Protein AF-A0A1V3JSD6-F1 (afdb_monomer_lite)

Radius of gyration: 17.51 Å; chains: 1; bounding box: 38×30×51 Å

Structure (mmCIF, N/CA/C/O backbone):
data_AF-A0A1V3JSD6-F1
#
_entry.id   AF-A0A1V3JSD6-F1
#
loop_
_atom_site.group_PDB
_atom_site.id
_atom_site.type_symbol
_atom_site.label_atom_id
_atom_site.label_alt_id
_atom_site.label_comp_id
_atom_site.label_asym_id
_atom_site.label_entity_id
_atom_site.label_seq_id
_atom_site.pdbx_PDB_ins_code
_atom_site.Cartn_x
_atom_site.Cartn_y
_atom_site.Cartn_z
_atom_site.occupancy
_atom_site.B_iso_or_equiv
_atom_site.auth_seq_id
_atom_site.auth_comp_id
_atom_site.auth_asym_id
_atom_site.auth_atom_id
_atom_site.pdbx_PDB_model_num
ATOM 1 N N . MET A 1 1 ? -7.998 -14.833 4.243 1.00 47.78 1 MET A N 1
ATOM 2 C CA . MET A 1 1 ? -6.633 -15.011 3.696 1.00 47.78 1 MET A CA 1
ATOM 3 C C . MET A 1 1 ? -5.686 -14.118 4.488 1.00 47.78 1 MET A C 1
ATOM 5 O O . MET A 1 1 ? -6.012 -12.949 4.655 1.00 47.78 1 MET A O 1
ATOM 9 N N . ASN A 1 2 ? -4.589 -14.640 5.049 1.00 46.53 2 ASN A N 1
ATOM 10 C CA . ASN A 1 2 ? -3.623 -13.804 5.779 1.00 46.53 2 ASN A CA 1
ATOM 11 C C . ASN A 1 2 ? -2.696 -13.047 4.794 1.00 46.53 2 ASN A C 1
ATOM 13 O O . ASN A 1 2 ? -2.568 -13.440 3.634 1.00 46.53 2 ASN A O 1
ATOM 17 N N . LEU A 1 3 ? -2.042 -11.967 5.239 1.00 47.50 3 LEU A N 1
ATOM 18 C CA . LEU A 1 3 ? -1.140 -11.155 4.399 1.00 47.50 3 LEU A CA 1
ATOM 19 C C . LEU A 1 3 ? -0.036 -11.987 3.728 1.00 47.50 3 LEU A C 1
ATOM 21 O O . LEU A 1 3 ? 0.285 -11.768 2.565 1.00 47.50 3 LEU A O 1
ATOM 25 N N . HIS A 1 4 ? 0.504 -12.976 4.438 1.00 46.66 4 HIS A N 1
ATOM 26 C CA . HIS A 1 4 ? 1.540 -13.874 3.934 1.00 46.66 4 HIS A CA 1
ATOM 27 C C . HIS A 1 4 ? 1.037 -14.780 2.798 1.00 46.66 4 HIS A C 1
ATOM 29 O O . HIS A 1 4 ? 1.796 -15.097 1.888 1.00 46.66 4 HIS A O 1
ATOM 35 N N . GLN A 1 5 ? -0.240 -15.168 2.824 1.00 45.94 5 GLN A N 1
ATOM 36 C CA . GLN A 1 5 ? -0.900 -15.912 1.751 1.00 45.94 5 GLN A CA 1
ATOM 37 C C . GLN A 1 5 ? -1.190 -15.004 0.547 1.00 45.94 5 GLN A C 1
ATOM 39 O O . GLN A 1 5 ? -1.017 -15.441 -0.583 1.00 45.94 5 GLN A O 1
ATOM 44 N N . TYR A 1 6 ? -1.543 -13.728 0.766 1.00 52.06 6 TYR A N 1
ATOM 45 C CA . TYR A 1 6 ? -1.737 -12.746 -0.313 1.00 52.06 6 TYR A CA 1
ATOM 46 C C . TYR A 1 6 ? -0.439 -12.442 -1.075 1.00 52.06 6 TYR A C 1
ATOM 48 O O . TYR A 1 6 ? -0.440 -12.411 -2.304 1.00 52.06 6 TYR A O 1
ATOM 56 N N . PHE A 1 7 ? 0.685 -12.291 -0.363 1.00 50.34 7 PHE A N 1
ATOM 57 C CA . PHE A 1 7 ? 2.015 -12.115 -0.964 1.00 50.34 7 PHE A CA 1
ATOM 58 C C . PHE A 1 7 ? 2.550 -13.349 -1.694 1.00 50.34 7 PHE A C 1
ATOM 60 O O . PHE A 1 7 ? 3.664 -13.278 -2.189 1.00 50.34 7 PHE A O 1
ATOM 67 N N . ASN A 1 8 ? 1.8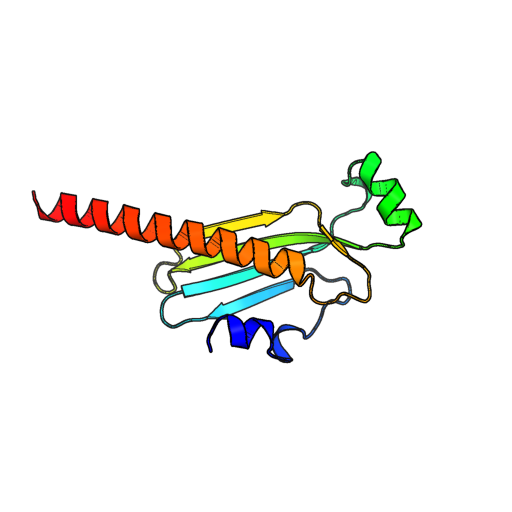05 -14.454 -1.736 1.00 47.75 8 ASN A N 1
ATOM 68 C CA . ASN A 1 8 ? 2.197 -15.688 -2.411 1.00 47.75 8 ASN A CA 1
ATOM 69 C C . ASN A 1 8 ? 1.090 -16.214 -3.351 1.00 47.75 8 ASN A C 1
ATOM 71 O O . ASN A 1 8 ? 1.243 -17.287 -3.931 1.00 47.75 8 ASN A O 1
ATOM 75 N N . HIS A 1 9 ? -0.040 -15.505 -3.499 1.00 43.69 9 HIS A N 1
ATOM 76 C CA . HIS A 1 9 ? -1.197 -16.008 -4.243 1.00 43.69 9 HIS A CA 1
ATOM 77 C C . HIS A 1 9 ? -1.115 -15.657 -5.743 1.00 43.69 9 HIS A C 1
ATOM 79 O O . HIS A 1 9 ? -1.067 -14.471 -6.065 1.00 43.69 9 HIS A O 1
ATOM 85 N N . PRO A 1 10 ? -1.197 -16.619 -6.687 1.00 40.97 10 PRO A N 1
ATOM 86 C CA . PRO A 1 10 ? -1.012 -16.388 -8.131 1.00 40.97 10 PRO A CA 1
ATOM 87 C C . PRO A 1 10 ? -1.934 -15.325 -8.753 1.00 40.97 10 PRO A C 1
ATOM 89 O O . PRO A 1 10 ? -1.552 -14.641 -9.700 1.00 40.97 10 PRO A O 1
ATOM 92 N N . SER A 1 11 ? -3.146 -15.144 -8.215 1.00 43.28 11 SER A N 1
ATOM 93 C CA . SER A 1 11 ? -4.079 -14.103 -8.679 1.00 43.28 11 SER A CA 1
ATOM 94 C C . SER A 1 11 ? -3.759 -12.692 -8.167 1.00 43.28 11 SER A C 1
ATOM 96 O O . SER A 1 11 ? -4.288 -11.735 -8.722 1.00 43.28 11 SER A O 1
ATOM 98 N N . ALA A 1 12 ? -2.863 -12.535 -7.182 1.00 47.72 12 ALA A N 1
ATOM 99 C CA . ALA A 1 12 ? -2.347 -11.228 -6.759 1.00 47.72 12 ALA A CA 1
ATOM 100 C C . ALA A 1 12 ? -1.357 -10.617 -7.776 1.00 47.72 12 ALA A C 1
ATOM 102 O O . ALA A 1 12 ? -0.887 -9.498 -7.571 1.00 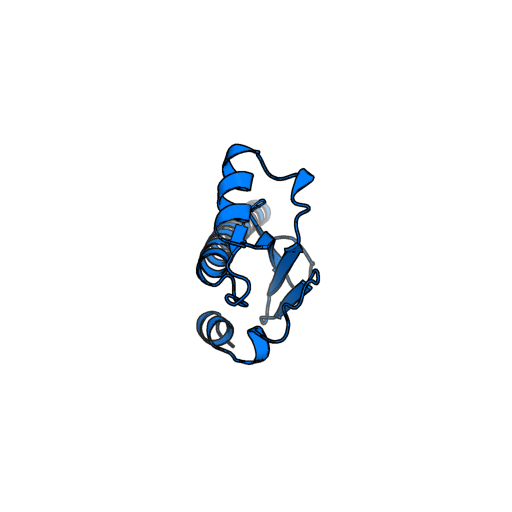47.72 12 ALA A O 1
ATOM 103 N N . TYR A 1 13 ? -1.035 -11.358 -8.845 1.00 47.19 13 TYR A N 1
ATOM 104 C CA . TYR A 1 13 ? -0.025 -11.018 -9.855 1.00 47.19 13 TYR A CA 1
ATOM 105 C C . TYR A 1 13 ? -0.579 -10.929 -11.274 1.00 47.19 13 TYR A C 1
ATOM 107 O O . TYR A 1 13 ? 0.187 -10.808 -12.234 1.00 47.19 13 TYR A O 1
ATOM 115 N N . LYS A 1 14 ? -1.901 -11.023 -11.455 1.00 37.28 14 LYS A N 1
ATOM 116 C CA . LYS A 1 14 ? -2.463 -10.904 -12.796 1.00 37.28 14 LYS A CA 1
ATOM 117 C C . LYS A 1 14 ? -2.503 -9.426 -13.187 1.00 37.28 14 LYS A C 1
ATOM 119 O O . LYS A 1 14 ? -3.372 -8.692 -12.734 1.00 37.28 14 LYS A O 1
ATOM 124 N N . VAL A 1 15 ? -1.596 -9.095 -14.113 1.00 38.38 15 VAL A N 1
ATOM 125 C CA . VAL A 1 15 ? -1.583 -7.942 -15.032 1.00 38.38 15 VAL A CA 1
ATOM 126 C C . VAL A 1 15 ? -0.763 -6.735 -14.540 1.00 38.38 15 VAL A C 1
ATOM 128 O O . VAL A 1 15 ? -1.242 -5.910 -13.777 1.00 38.38 15 VAL A O 1
ATOM 131 N N . MET A 1 16 ? 0.461 -6.601 -15.069 1.00 44.53 16 MET A N 1
ATOM 132 C CA . MET A 1 16 ? 1.143 -5.308 -15.263 1.00 44.53 16 MET A CA 1
ATOM 133 C C . MET A 1 16 ? 1.767 -5.245 -16.678 1.00 44.53 16 MET A C 1
ATOM 135 O O . MET A 1 16 ? 2.970 -5.448 -16.830 1.00 44.53 16 MET A O 1
ATOM 139 N N . PRO A 1 17 ? 0.971 -5.038 -17.743 1.00 42.09 17 PRO A N 1
ATOM 140 C CA . PRO A 1 17 ? 1.417 -4.474 -19.003 1.00 42.09 17 PRO A CA 1
ATOM 141 C C . PRO A 1 17 ? 1.035 -2.990 -18.988 1.00 42.09 17 PRO A C 1
ATOM 143 O O . PRO A 1 17 ? -0.144 -2.660 -19.036 1.00 42.09 17 PRO A O 1
ATOM 146 N N . ASP A 1 18 ? 2.018 -2.108 -18.841 1.00 46.59 18 ASP A N 1
ATOM 147 C CA . ASP A 1 18 ? 1.948 -0.678 -19.205 1.00 46.59 18 ASP A CA 1
ATOM 148 C C . ASP A 1 18 ? 0.850 0.202 -18.554 1.00 46.59 18 ASP A C 1
ATOM 150 O O . ASP A 1 18 ? 0.805 1.404 -18.799 1.00 46.59 18 ASP A O 1
ATOM 154 N N . ASN A 1 19 ? 0.004 -0.339 -17.673 1.00 51.91 19 ASN A N 1
ATOM 155 C CA . ASN A 1 19 ? -1.213 0.315 -17.203 1.00 51.91 19 ASN A CA 1
ATOM 156 C C . ASN A 1 19 ? -1.202 0.569 -15.695 1.00 51.91 19 ASN A C 1
ATOM 158 O O . ASN A 1 19 ? -0.870 -0.298 -14.886 1.00 51.91 19 ASN A O 1
ATOM 162 N N . CYS A 1 20 ? -1.645 1.775 -15.336 1.00 60.12 20 CYS A N 1
ATOM 163 C CA . CYS A 1 20 ? -2.102 2.123 -13.996 1.00 60.12 20 CYS A CA 1
ATOM 164 C C . CYS A 1 20 ? -3.027 1.021 -13.451 1.00 60.12 20 CYS A C 1
ATOM 166 O O . CYS A 1 20 ? -3.950 0.589 -14.142 1.00 60.12 20 CYS A O 1
ATOM 168 N N . GLY A 1 21 ? -2.790 0.568 -12.222 1.00 74.75 21 GLY A N 1
ATOM 169 C CA . GLY A 1 21 ? -3.575 -0.499 -11.612 1.00 74.75 21 GLY A CA 1
ATOM 170 C C . GLY A 1 21 ? -3.767 -0.276 -10.123 1.00 74.75 21 GLY A C 1
ATOM 171 O O . GLY A 1 21 ? -2.797 -0.067 -9.394 1.00 74.75 21 GLY A O 1
ATOM 172 N N . THR A 1 22 ? -5.017 -0.354 -9.671 1.00 82.25 22 THR A N 1
ATOM 173 C CA . THR A 1 22 ? -5.359 -0.398 -8.247 1.00 82.25 22 THR A CA 1
ATOM 174 C C . THR A 1 22 ? -5.814 -1.805 -7.897 1.00 82.25 22 THR A C 1
ATOM 176 O O . THR A 1 22 ? -6.817 -2.295 -8.409 1.00 82.25 22 THR A O 1
ATOM 179 N N . PHE A 1 23 ? -5.086 -2.447 -6.995 1.00 85.19 23 PHE A N 1
ATOM 180 C CA . PHE A 1 23 ? -5.410 -3.752 -6.446 1.00 85.19 23 PHE A CA 1
ATOM 181 C C . PHE A 1 23 ? -6.070 -3.574 -5.090 1.00 85.19 23 PHE A C 1
ATOM 183 O O . PHE A 1 23 ? -5.539 -2.895 -4.209 1.00 85.19 23 PHE A O 1
ATOM 190 N N . MET A 1 24 ? -7.218 -4.215 -4.920 1.00 89.06 24 MET A N 1
ATOM 191 C CA . MET A 1 24 ? -7.999 -4.144 -3.695 1.00 89.06 24 MET A CA 1
ATOM 192 C C . MET A 1 24 ? -7.944 -5.485 -2.977 1.00 89.06 24 MET A C 1
ATOM 194 O O . MET A 1 24 ? -8.140 -6.539 -3.584 1.00 89.06 24 MET A O 1
ATOM 198 N N . PHE A 1 25 ? -7.688 -5.445 -1.677 1.00 85.00 25 PHE A N 1
ATOM 199 C CA . PHE A 1 25 ? -7.715 -6.619 -0.821 1.00 85.00 25 PHE A CA 1
ATOM 200 C C . PHE A 1 25 ? -8.546 -6.335 0.426 1.00 85.00 25 PHE A C 1
ATOM 202 O O . PHE A 1 25 ? -8.357 -5.321 1.093 1.00 85.00 25 PHE A O 1
ATOM 209 N N . TYR A 1 26 ? -9.446 -7.255 0.756 1.00 87.88 26 TYR A N 1
ATOM 210 C CA . TYR A 1 26 ? -10.349 -7.114 1.890 1.00 87.88 26 TYR A CA 1
ATOM 211 C C . TYR A 1 26 ? -9.977 -8.080 3.008 1.00 87.88 26 TYR A C 1
ATOM 213 O O . TYR A 1 26 ? -9.658 -9.250 2.790 1.00 87.88 26 TYR A O 1
ATOM 221 N N . THR A 1 27 ? -10.097 -7.578 4.226 1.00 87.88 27 THR A N 1
ATOM 222 C CA . THR A 1 27 ? -10.210 -8.375 5.446 1.00 87.88 27 THR A CA 1
ATOM 223 C C . THR A 1 27 ? -11.614 -8.190 6.016 1.00 87.88 27 THR A C 1
ATOM 225 O O . THR A 1 27 ? -12.457 -7.528 5.411 1.00 87.88 27 THR A O 1
ATOM 228 N N . GLU A 1 28 ? -11.871 -8.759 7.189 1.00 89.25 28 GLU A N 1
ATOM 229 C CA . GLU A 1 28 ? -13.140 -8.566 7.888 1.00 89.25 28 GLU A CA 1
ATOM 230 C C . GLU A 1 28 ? -13.430 -7.080 8.157 1.00 89.25 28 GLU A C 1
ATOM 232 O O . GLU A 1 28 ? -14.514 -6.606 7.822 1.00 89.25 28 GLU A O 1
ATOM 237 N N . ASN A 1 29 ? -12.422 -6.340 8.637 1.00 91.38 29 ASN A N 1
ATOM 238 C CA . ASN A 1 29 ? -12.574 -4.964 9.125 1.00 91.38 29 ASN A CA 1
ATOM 239 C C . ASN A 1 29 ? -11.869 -3.904 8.274 1.00 91.38 29 ASN A C 1
ATOM 241 O O . ASN A 1 29 ? -12.137 -2.719 8.433 1.00 91.38 29 ASN A O 1
ATOM 245 N N . TYR A 1 30 ? -10.972 -4.303 7.374 1.00 93.25 30 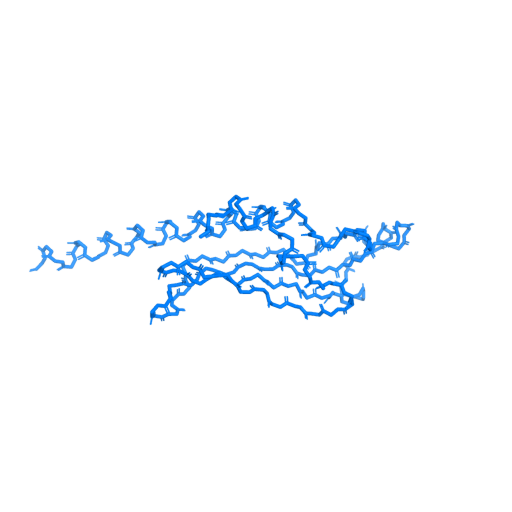TYR A N 1
ATOM 246 C CA . TYR A 1 30 ? -10.125 -3.365 6.637 1.00 93.25 30 TYR A CA 1
ATOM 247 C C . TYR A 1 30 ? -10.128 -3.626 5.137 1.00 93.25 30 TYR A C 1
ATOM 249 O O . TYR A 1 30 ? -10.109 -4.782 4.698 1.00 93.25 30 TYR A O 1
ATOM 257 N N . LEU A 1 31 ? -10.056 -2.540 4.374 1.00 93.19 31 LEU A N 1
ATOM 258 C CA . LEU A 1 31 ? -9.803 -2.516 2.940 1.00 93.19 31 LEU A CA 1
ATOM 259 C C . LEU A 1 31 ? -8.381 -2.007 2.686 1.00 93.19 31 LEU A C 1
ATOM 261 O O . LEU A 1 31 ? -8.009 -0.914 3.099 1.00 93.19 31 LEU A O 1
ATOM 265 N N . PHE A 1 32 ? -7.592 -2.799 1.975 1.00 93.50 32 PHE A N 1
ATOM 266 C CA . PHE A 1 32 ? -6.264 -2.444 1.505 1.00 93.50 32 PHE A CA 1
ATOM 267 C C . PHE A 1 32 ? -6.338 -2.067 0.028 1.00 93.50 32 PHE A C 1
ATOM 269 O O . PHE A 1 32 ? -6.804 -2.857 -0.794 1.00 93.50 32 PHE A O 1
ATOM 276 N N . LEU A 1 33 ? -5.834 -0.888 -0.311 1.00 92.25 33 LEU A N 1
ATOM 277 C CA . LEU A 1 33 ? -5.703 -0.399 -1.677 1.00 92.25 33 LEU A CA 1
ATOM 278 C C . LEU A 1 33 ? -4.220 -0.313 -2.006 1.00 92.25 33 LEU A C 1
ATOM 280 O O . LEU A 1 33 ? -3.500 0.434 -1.352 1.00 92.25 33 LEU A O 1
ATOM 284 N N . PHE A 1 34 ? -3.760 -1.052 -3.006 1.00 90.81 34 PHE A N 1
ATOM 285 C CA . PHE A 1 34 ? -2.407 -0.929 -3.536 1.00 90.81 34 PHE A CA 1
ATOM 286 C C . PHE A 1 34 ? -2.468 -0.381 -4.952 1.00 90.81 34 PHE A C 1
ATOM 288 O O . PHE A 1 34 ? -3.046 -1.014 -5.828 1.00 90.81 34 PHE A O 1
ATOM 295 N N . THR A 1 35 ? -1.877 0.783 -5.179 1.00 89.19 35 THR A N 1
ATOM 296 C CA . THR A 1 35 ? -1.895 1.455 -6.476 1.00 89.19 35 THR A CA 1
ATOM 297 C C . THR A 1 35 ? -0.505 1.451 -7.083 1.00 89.19 35 THR A C 1
ATOM 299 O O . THR A 1 35 ? 0.472 1.766 -6.405 1.00 89.19 35 THR A O 1
ATOM 302 N N . ILE A 1 36 ? -0.435 1.142 -8.372 1.00 87.12 36 ILE A N 1
ATOM 303 C CA . ILE A 1 36 ? 0.744 1.307 -9.215 1.00 87.12 36 ILE A CA 1
ATOM 304 C C . ILE A 1 36 ? 0.369 2.302 -10.307 1.00 87.12 36 ILE A C 1
ATOM 306 O O . ILE A 1 36 ? -0.595 2.074 -11.038 1.00 87.12 36 ILE A O 1
ATOM 310 N N . LYS A 1 37 ? 1.110 3.402 -10.423 1.00 86.62 37 LYS A N 1
ATOM 311 C CA . LYS A 1 37 ? 0.939 4.375 -11.507 1.00 86.62 37 LYS A CA 1
ATOM 312 C C . LYS A 1 37 ? 2.255 4.523 -12.259 1.00 86.62 37 LYS A C 1
ATOM 314 O O . LYS A 1 37 ? 3.244 4.843 -11.605 1.00 86.62 37 LYS A O 1
ATOM 319 N N . PRO A 1 38 ? 2.300 4.317 -13.584 1.00 83.94 38 PRO A N 1
ATOM 320 C CA . PRO A 1 38 ? 3.501 4.620 -14.351 1.00 83.94 38 PRO A CA 1
ATOM 321 C C . PRO A 1 38 ? 3.868 6.101 -14.194 1.00 83.94 38 PRO A C 1
ATOM 323 O O . PRO A 1 38 ? 2.995 6.953 -13.997 1.00 83.94 38 PRO A O 1
ATOM 326 N N . VAL A 1 39 ? 5.165 6.385 -14.229 1.00 83.06 39 VAL A N 1
ATOM 327 C CA . VAL A 1 39 ? 5.712 7.740 -14.128 1.00 83.06 39 VAL A CA 1
ATOM 328 C C . VAL A 1 39 ? 6.259 8.144 -15.482 1.00 83.06 39 VAL A C 1
ATOM 330 O O . VAL A 1 39 ? 6.954 7.359 -16.122 1.00 83.06 39 VAL A O 1
ATOM 333 N N . ASP A 1 40 ? 5.949 9.371 -15.893 1.00 80.44 40 ASP A N 1
ATOM 334 C CA . ASP A 1 40 ? 6.573 9.976 -17.060 1.00 80.44 40 ASP A CA 1
ATOM 335 C C . ASP A 1 40 ? 8.061 10.217 -16.775 1.00 80.44 40 ASP A C 1
ATOM 337 O O . ASP A 1 40 ? 8.414 10.837 -15.766 1.00 80.44 40 ASP A O 1
ATOM 341 N N . LEU A 1 41 ? 8.929 9.714 -17.652 1.00 77.75 41 LEU A N 1
ATOM 342 C CA . LEU A 1 41 ? 10.379 9.830 -17.518 1.00 77.75 41 LEU A CA 1
ATOM 343 C C . LEU A 1 41 ? 10.842 11.292 -17.497 1.00 77.75 41 LEU A C 1
ATOM 345 O O . LEU A 1 41 ? 11.843 11.581 -16.847 1.00 77.75 41 LEU A O 1
ATOM 349 N N . GLU A 1 42 ? 10.090 12.214 -18.107 1.00 77.88 42 GLU A N 1
ATOM 350 C CA . GLU A 1 42 ? 10.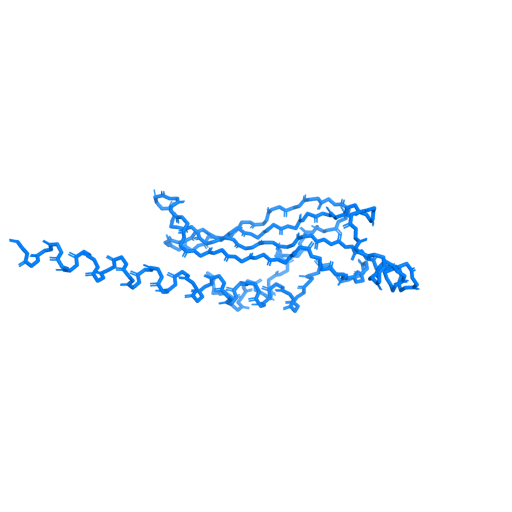372 13.657 -18.049 1.00 77.88 42 GLU A CA 1
ATOM 351 C C . GLU A 1 42 ? 10.270 14.228 -16.625 1.00 77.88 42 GLU A C 1
ATOM 353 O O . GLU A 1 42 ? 10.856 15.263 -16.313 1.00 77.88 42 GLU A O 1
ATOM 358 N N . THR A 1 43 ? 9.550 13.540 -15.734 1.00 78.44 43 THR A N 1
ATOM 359 C CA . THR A 1 43 ? 9.371 13.946 -14.331 1.00 78.44 43 THR A CA 1
ATOM 360 C C . THR A 1 43 ? 10.381 13.305 -13.380 1.00 78.44 43 THR A C 1
ATOM 362 O O . THR A 1 43 ? 10.360 13.580 -12.178 1.00 78.44 43 THR A O 1
ATOM 365 N N . VAL A 1 44 ? 11.259 12.438 -13.892 1.00 79.69 44 VAL A N 1
ATOM 366 C CA . VAL A 1 44 ? 12.273 11.739 -13.099 1.00 79.69 44 VAL A CA 1
ATOM 367 C C . VAL A 1 44 ? 13.525 12.614 -12.971 1.00 79.69 44 VAL A C 1
ATOM 369 O O . VAL A 1 44 ? 13.998 13.149 -13.973 1.00 79.69 44 VAL A O 1
ATOM 372 N N . PRO A 1 45 ? 14.127 12.741 -11.771 1.00 82.44 45 PRO A N 1
ATOM 373 C CA . PRO A 1 45 ? 15.377 13.478 -11.603 1.00 82.44 45 PRO A CA 1
ATOM 374 C C . PRO A 1 45 ? 16.490 12.964 -12.532 1.00 82.44 45 PRO A C 1
ATOM 376 O O . PRO A 1 45 ? 16.736 11.758 -12.602 1.00 82.44 45 PRO A O 1
ATOM 379 N N . ASN A 1 46 ? 17.212 13.881 -13.188 1.00 80.12 46 ASN A N 1
ATOM 380 C CA . ASN A 1 46 ? 18.253 13.562 -14.182 1.00 80.12 46 ASN A CA 1
ATOM 381 C C . ASN A 1 46 ? 19.303 12.549 -13.693 1.00 80.12 46 ASN A C 1
ATOM 383 O O . ASN A 1 46 ? 19.760 11.707 -14.465 1.00 80.12 46 ASN A O 1
ATOM 387 N N . GLU A 1 47 ? 19.664 12.599 -12.410 1.00 80.06 47 GLU A N 1
ATOM 388 C CA . GLU A 1 47 ? 20.624 11.675 -11.791 1.00 80.06 47 GLU A CA 1
ATOM 389 C C . GLU A 1 47 ? 20.146 10.213 -11.812 1.00 80.06 47 GLU A C 1
ATOM 391 O O . GLU A 1 47 ? 20.951 9.292 -11.929 1.00 80.06 47 GLU A O 1
ATOM 396 N N . GLN A 1 48 ? 18.832 9.984 -11.727 1.00 77.94 48 GLN A N 1
ATOM 397 C CA . GLN A 1 48 ? 18.232 8.648 -11.780 1.00 77.94 48 GLN A CA 1
ATOM 398 C C . GLN A 1 48 ? 17.914 8.227 -13.217 1.00 77.94 48 GLN A C 1
ATOM 400 O O . GLN A 1 48 ? 17.991 7.040 -13.541 1.00 77.94 48 GLN A O 1
ATOM 405 N N . LEU A 1 49 ? 17.602 9.196 -14.083 1.00 80.94 49 LEU A N 1
ATOM 406 C CA . LEU A 1 49 ? 17.195 8.970 -15.467 1.00 80.94 49 LEU A CA 1
ATOM 407 C C . LEU A 1 49 ? 18.260 8.217 -16.274 1.00 80.94 49 LEU A C 1
ATOM 409 O O . LEU A 1 49 ? 17.932 7.259 -16.965 1.00 80.94 49 LEU A O 1
ATOM 413 N N . GLN A 1 50 ? 19.538 8.582 -16.132 1.00 79.94 50 GLN A N 1
ATOM 414 C CA . GLN A 1 50 ? 20.636 7.899 -16.831 1.00 79.94 50 GLN A CA 1
ATOM 415 C C . GLN A 1 50 ? 20.695 6.406 -16.496 1.00 79.94 50 GLN A C 1
ATOM 417 O O . GLN A 1 50 ? 20.829 5.567 -17.382 1.00 79.94 50 GLN A O 1
ATOM 422 N N . LYS A 1 51 ? 20.529 6.054 -15.218 1.00 82.06 51 LYS A N 1
ATOM 423 C CA . LYS A 1 51 ? 20.505 4.654 -14.789 1.00 82.06 51 LYS A CA 1
ATOM 424 C C . LYS A 1 51 ? 19.280 3.919 -15.334 1.00 82.06 51 LYS A C 1
ATOM 426 O O . LYS A 1 51 ? 19.403 2.798 -15.806 1.00 82.06 51 LYS A O 1
ATOM 431 N N . ILE A 1 52 ? 18.114 4.563 -15.291 1.00 83.00 52 ILE A N 1
ATOM 432 C CA . ILE A 1 52 ? 16.863 3.999 -15.809 1.00 83.00 52 ILE A CA 1
ATOM 433 C C . ILE A 1 52 ? 16.973 3.686 -17.304 1.00 83.00 52 ILE A C 1
ATOM 435 O O . ILE A 1 52 ? 16.565 2.606 -17.718 1.00 83.00 52 ILE A O 1
ATOM 439 N N . LEU A 1 53 ? 17.556 4.595 -18.090 1.00 81.62 53 LEU A N 1
ATOM 440 C CA . LEU A 1 53 ? 17.749 4.406 -19.527 1.00 81.62 53 LEU A CA 1
ATOM 441 C C . LEU A 1 53 ? 18.797 3.328 -19.829 1.00 81.62 53 LEU A C 1
ATOM 443 O O . LEU A 1 53 ? 18.545 2.461 -20.661 1.00 81.62 53 LEU A O 1
ATOM 447 N N . ASN A 1 54 ? 19.937 3.341 -19.134 1.00 84.12 54 ASN A N 1
ATOM 448 C CA . ASN A 1 54 ? 21.012 2.367 -19.355 1.00 84.12 54 ASN A CA 1
ATOM 449 C C . ASN A 1 54 ? 20.579 0.930 -19.035 1.00 84.12 54 ASN A C 1
ATOM 451 O O . ASN A 1 54 ? 20.928 0.003 -19.763 1.00 84.12 54 ASN A O 1
ATOM 455 N N . ASP A 1 55 ? 19.797 0.758 -17.969 1.00 84.12 55 ASP A N 1
ATOM 456 C CA . ASP A 1 55 ? 19.338 -0.549 -17.494 1.00 84.12 55 ASP A CA 1
ATOM 457 C C . ASP A 1 55 ? 17.950 -0.935 -18.065 1.00 84.12 55 ASP A C 1
ATOM 459 O O . ASP A 1 55 ? 17.381 -1.949 -17.659 1.00 84.12 55 ASP A O 1
ATOM 463 N N . ASN A 1 56 ? 17.382 -0.140 -18.989 1.00 82.19 56 ASN A N 1
ATOM 464 C CA . ASN A 1 56 ? 16.035 -0.314 -19.563 1.00 82.19 56 ASN A CA 1
ATOM 465 C C . ASN A 1 56 ? 14.926 -0.521 -18.507 1.00 82.19 56 ASN A C 1
ATOM 467 O O . ASN A 1 56 ? 14.027 -1.356 -18.658 1.00 82.19 56 ASN A O 1
ATOM 471 N N . LEU A 1 57 ? 14.986 0.237 -17.411 1.00 83.19 57 LEU A N 1
ATOM 472 C CA . LEU A 1 57 ? 14.046 0.126 -16.299 1.00 83.19 57 LEU A CA 1
ATOM 473 C C . LEU A 1 57 ? 12.738 0.860 -16.592 1.00 83.19 57 LEU A C 1
ATOM 475 O O . LEU A 1 57 ? 12.688 1.877 -17.282 1.00 83.19 57 LEU A O 1
ATOM 479 N N . ARG A 1 58 ? 11.663 0.375 -15.977 1.00 81.38 58 ARG A N 1
ATOM 480 C CA . ARG A 1 58 ? 10.385 1.084 -15.885 1.00 81.38 58 ARG A CA 1
ATOM 481 C C . ARG A 1 58 ? 10.315 1.829 -14.566 1.00 81.38 58 ARG A C 1
ATOM 483 O O . ARG A 1 58 ? 10.908 1.391 -13.584 1.00 81.38 58 ARG A O 1
ATOM 490 N N . VAL A 1 59 ? 9.554 2.920 -14.529 1.00 85.44 59 VAL A N 1
ATOM 491 C CA . VAL A 1 59 ? 9.354 3.718 -13.314 1.00 85.44 59 VAL A CA 1
ATOM 492 C C . VAL A 1 59 ? 7.874 3.795 -12.976 1.00 85.44 59 VAL A C 1
ATOM 494 O O . VAL A 1 59 ? 7.033 4.035 -13.845 1.00 85.44 59 VAL A O 1
ATOM 497 N N . ALA A 1 60 ? 7.547 3.591 -11.704 1.00 87.00 60 ALA A N 1
ATOM 498 C CA . ALA A 1 60 ? 6.195 3.745 -11.196 1.00 87.00 60 ALA A CA 1
ATOM 499 C C . ALA A 1 60 ? 6.163 4.409 -9.815 1.00 87.00 60 ALA A C 1
ATOM 501 O O . ALA A 1 60 ? 7.070 4.256 -8.997 1.00 87.00 60 ALA A O 1
ATOM 502 N N . ARG A 1 61 ? 5.050 5.090 -9.547 1.00 88.75 61 ARG A N 1
ATOM 503 C CA . ARG A 1 61 ? 4.587 5.471 -8.217 1.00 88.75 61 ARG A CA 1
ATOM 504 C C . ARG A 1 61 ? 3.838 4.297 -7.625 1.00 88.75 61 ARG A C 1
ATOM 506 O O . ARG A 1 61 ? 2.899 3.787 -8.240 1.00 88.75 61 ARG A O 1
ATOM 513 N N . LEU A 1 62 ? 4.225 3.905 -6.423 1.00 90.62 62 LEU A N 1
ATOM 514 C CA . LEU A 1 62 ? 3.548 2.867 -5.661 1.00 90.62 62 LEU A CA 1
ATOM 515 C C . LEU A 1 62 ? 2.907 3.494 -4.429 1.00 90.62 62 LEU A C 1
ATOM 517 O O . LEU A 1 62 ? 3.568 4.250 -3.723 1.00 90.62 62 LEU A O 1
ATOM 521 N N . SER A 1 63 ? 1.659 3.156 -4.122 1.00 93.31 63 SER A N 1
ATOM 522 C CA . SER A 1 63 ? 1.028 3.577 -2.869 1.00 93.31 63 SER A CA 1
ATOM 523 C C . SER A 1 63 ? 0.175 2.482 -2.253 1.00 93.31 63 SER A C 1
ATOM 525 O O . SER A 1 63 ? -0.436 1.681 -2.958 1.00 93.31 63 SER A O 1
ATOM 527 N N . VAL A 1 64 ? 0.138 2.439 -0.925 1.00 94.50 64 VAL A N 1
ATOM 528 C CA . VAL A 1 64 ? -0.740 1.577 -0.134 1.00 94.50 64 VAL A CA 1
ATOM 529 C C . VAL A 1 64 ? -1.611 2.462 0.747 1.00 94.50 64 VAL A C 1
ATOM 531 O O . VAL A 1 64 ? -1.084 3.311 1.457 1.00 94.50 64 VAL A O 1
ATOM 534 N N . LYS A 1 65 ? -2.923 2.227 0.754 1.00 96.25 65 LYS A N 1
ATOM 535 C CA . LYS A 1 65 ? -3.863 2.772 1.742 1.00 96.25 65 LYS A CA 1
ATOM 536 C C . LYS A 1 65 ? -4.558 1.639 2.479 1.00 96.25 65 LYS A C 1
ATOM 538 O O . LYS A 1 65 ? -4.924 0.638 1.867 1.00 96.25 65 LYS A O 1
ATOM 543 N N . ILE A 1 66 ? -4.756 1.811 3.777 1.00 96.19 66 ILE A N 1
ATOM 544 C CA . ILE A 1 66 ? -5.529 0.912 4.632 1.00 96.19 66 ILE A CA 1
ATOM 545 C C . ILE A 1 66 ? -6.691 1.714 5.182 1.00 96.19 66 ILE A C 1
ATOM 547 O O . ILE A 1 66 ? -6.491 2.669 5.932 1.00 96.19 66 ILE A O 1
ATOM 551 N N . LEU A 1 67 ? -7.893 1.317 4.799 1.00 96.19 67 LEU A N 1
ATOM 552 C CA . LEU A 1 67 ? -9.134 1.951 5.201 1.00 96.19 67 LEU A CA 1
ATOM 553 C C . LEU A 1 67 ? -9.879 1.042 6.175 1.00 96.19 67 LEU A C 1
ATOM 555 O O . LEU A 1 67 ? -9.857 -0.184 6.027 1.00 96.19 67 LEU A O 1
ATOM 559 N N . ASP A 1 68 ? -10.566 1.638 7.141 1.00 94.12 68 ASP A N 1
ATOM 560 C CA . ASP A 1 68 ? -11.649 0.954 7.838 1.00 94.12 68 ASP A CA 1
ATOM 561 C C . ASP A 1 68 ? -12.760 0.623 6.832 1.00 94.12 68 ASP A C 1
ATOM 563 O O . ASP A 1 68 ? -13.163 1.465 6.030 1.00 94.12 68 ASP A O 1
ATOM 567 N N . ARG A 1 69 ? -13.234 -0.622 6.837 1.00 91.12 69 ARG A N 1
ATOM 568 C CA . ARG A 1 69 ? -14.155 -1.117 5.809 1.00 91.12 69 ARG A CA 1
ATOM 569 C C . ARG A 1 69 ? -15.537 -0.469 5.883 1.00 91.12 69 ARG A C 1
ATOM 571 O O . ARG A 1 69 ? -16.200 -0.378 4.856 1.00 91.12 69 ARG A O 1
ATOM 578 N N . TYR A 1 70 ? -15.986 -0.089 7.074 1.00 91.50 70 TYR A N 1
ATOM 579 C CA . TYR A 1 70 ? -17.356 0.372 7.296 1.00 91.50 70 TYR A CA 1
ATOM 580 C C . TYR A 1 70 ? -17.468 1.892 7.219 1.00 91.50 70 TYR A C 1
ATOM 582 O O . TYR A 1 70 ? -18.491 2.414 6.790 1.00 91.50 70 TYR A O 1
ATOM 590 N N . THR A 1 71 ? -16.418 2.592 7.640 1.00 91.75 71 THR A N 1
ATOM 591 C CA . THR A 1 71 ? -16.381 4.058 7.709 1.00 91.75 71 THR A CA 1
ATOM 592 C C . THR A 1 71 ? -15.562 4.695 6.592 1.00 91.75 71 THR A C 1
ATOM 594 O O . THR A 1 71 ? -15.561 5.916 6.473 1.00 91.75 71 THR A O 1
ATOM 597 N N . GLU A 1 72 ? -14.829 3.892 5.813 1.00 90.69 72 GLU A N 1
ATOM 598 C CA . GLU A 1 72 ? -13.859 4.332 4.797 1.00 90.69 72 GLU A CA 1
ATOM 599 C C . GLU A 1 72 ? -12.742 5.241 5.345 1.00 90.69 72 GLU A C 1
ATOM 601 O O . GLU A 1 72 ? -11.958 5.820 4.589 1.00 90.69 72 GLU A O 1
ATOM 606 N N . LEU A 1 73 ? -12.615 5.336 6.673 1.00 93.88 73 LEU A N 1
ATOM 607 C CA . LEU A 1 73 ? -11.599 6.143 7.330 1.00 93.88 73 LEU A CA 1
ATOM 608 C C . LEU A 1 73 ? -10.206 5.613 6.986 1.00 93.88 73 LEU A C 1
ATOM 610 O O . LEU A 1 73 ? -9.910 4.438 7.206 1.00 93.88 73 LEU A O 1
ATOM 614 N N . CYS A 1 74 ? -9.319 6.489 6.511 1.00 95.94 74 CYS A N 1
ATOM 615 C CA . CYS A 1 74 ? -7.923 6.129 6.292 1.00 95.94 74 CYS A CA 1
ATOM 616 C C . CYS A 1 74 ? -7.205 5.933 7.630 1.00 95.94 74 CYS A C 1
ATOM 618 O O . CYS A 1 74 ? -7.069 6.861 8.429 1.00 95.94 74 CYS A O 1
ATOM 620 N N . LEU A 1 75 ? -6.745 4.707 7.864 1.00 96.25 75 LEU A N 1
ATOM 621 C CA . LEU A 1 75 ? -6.026 4.322 9.071 1.00 96.25 75 LEU A CA 1
ATOM 622 C C . LEU A 1 75 ? -4.514 4.408 8.863 1.00 96.25 75 LEU A C 1
ATOM 624 O O . LEU A 1 75 ? -3.795 4.779 9.786 1.00 96.25 75 LEU A O 1
ATOM 628 N N . GLY A 1 76 ? -4.029 4.091 7.663 1.00 96.38 76 GLY A N 1
ATOM 629 C CA . GLY A 1 76 ? -2.612 4.184 7.328 1.00 96.38 76 GLY A CA 1
ATOM 630 C C . GLY A 1 76 ? -2.381 4.293 5.830 1.00 96.38 76 GLY A C 1
ATOM 631 O O . GLY A 1 76 ? -3.093 3.674 5.037 1.00 96.38 76 GLY A O 1
ATOM 632 N N . GLU A 1 77 ? -1.368 5.062 5.449 1.00 96.81 77 GLU A N 1
ATOM 633 C CA . GLU A 1 77 ? -0.999 5.295 4.058 1.00 96.81 77 GLU A CA 1
ATOM 634 C C . GLU A 1 77 ? 0.521 5.335 3.918 1.00 96.81 77 GLU A C 1
ATOM 636 O O . GLU A 1 77 ? 1.228 5.859 4.772 1.00 96.81 77 GLU A O 1
ATOM 641 N N . GLU A 1 78 ? 1.035 4.770 2.835 1.00 96.25 78 GLU A N 1
ATOM 642 C CA . GLU A 1 78 ? 2.440 4.910 2.480 1.00 96.25 78 GLU A CA 1
ATOM 643 C C . GLU A 1 78 ? 2.588 4.994 0.966 1.00 96.25 78 GLU A C 1
ATOM 645 O O . GLU A 1 78 ? 1.858 4.322 0.229 1.00 96.25 78 GLU A O 1
ATOM 650 N N . SER A 1 79 ? 3.555 5.775 0.491 1.00 93.56 79 SER A N 1
ATOM 651 C CA . SER A 1 79 ? 3.840 5.870 -0.937 1.00 93.56 79 SER A CA 1
ATOM 652 C C . SER A 1 79 ? 5.331 5.980 -1.237 1.00 93.56 79 SER A C 1
ATOM 654 O O . SER A 1 79 ? 6.118 6.452 -0.427 1.00 93.56 79 SER A O 1
ATOM 656 N N . ASN A 1 80 ? 5.716 5.519 -2.422 1.00 89.69 80 ASN A N 1
ATOM 657 C CA . ASN A 1 80 ? 7.018 5.777 -3.015 1.00 89.69 80 ASN A CA 1
ATOM 658 C C . ASN A 1 80 ? 6.800 6.397 -4.386 1.00 89.69 80 ASN A C 1
ATOM 660 O O . ASN A 1 80 ? 6.143 5.798 -5.241 1.00 89.69 80 ASN A O 1
ATOM 664 N N . GLU A 1 81 ? 7.377 7.577 -4.593 1.00 82.25 81 GLU A N 1
ATOM 665 C CA . GLU A 1 81 ? 7.135 8.340 -5.813 1.00 82.25 81 GLU A CA 1
ATOM 666 C C . GLU A 1 81 ? 7.912 7.823 -7.025 1.00 82.25 81 GLU A C 1
ATOM 668 O O . GLU A 1 81 ? 7.439 7.924 -8.154 1.00 82.25 81 GLU A O 1
ATOM 673 N N . PHE A 1 82 ? 9.084 7.234 -6.790 1.00 83.69 82 PHE A N 1
ATOM 674 C CA . PHE A 1 82 ? 9.971 6.755 -7.841 1.00 83.69 82 PHE A CA 1
ATOM 675 C C . PHE A 1 82 ? 10.466 5.357 -7.488 1.00 83.69 82 PHE A C 1
ATOM 677 O O . PHE A 1 82 ? 11.412 5.178 -6.720 1.00 83.69 82 PHE A O 1
ATOM 684 N N . VAL A 1 83 ? 9.791 4.349 -8.030 1.00 85.88 83 VAL A N 1
ATOM 685 C CA . VAL A 1 83 ? 10.236 2.958 -7.973 1.00 85.88 83 VAL A CA 1
ATOM 686 C C . VAL A 1 83 ? 10.642 2.540 -9.368 1.00 85.88 83 VAL A C 1
ATOM 688 O O . VAL A 1 83 ? 9.793 2.459 -10.255 1.00 85.88 83 VAL A O 1
ATOM 691 N N . SER A 1 84 ? 11.933 2.275 -9.554 1.00 85.00 84 SER A N 1
ATOM 692 C CA . SER A 1 84 ? 12.434 1.648 -10.767 1.00 85.00 84 SER A CA 1
ATOM 693 C C . SER A 1 84 ? 12.401 0.127 -10.635 1.00 85.00 84 SER A C 1
ATOM 695 O O . SER A 1 84 ? 12.723 -0.432 -9.584 1.00 85.00 84 SER A O 1
ATOM 697 N N . TYR A 1 85 ? 11.967 -0.549 -11.691 1.00 80.81 85 TYR A N 1
ATOM 698 C CA . TYR A 1 85 ? 11.865 -2.003 -11.740 1.00 80.81 85 TYR A CA 1
ATOM 699 C C . TYR A 1 85 ? 12.152 -2.505 -13.153 1.00 80.81 85 TYR A C 1
ATOM 701 O O . TYR A 1 85 ? 11.940 -1.799 -14.142 1.00 80.81 85 TYR A O 1
ATOM 709 N N . LEU A 1 86 ? 12.657 -3.731 -13.241 1.00 80.44 86 LEU A N 1
ATOM 710 C CA . LEU A 1 86 ? 12.850 -4.400 -14.520 1.00 80.44 86 LEU A CA 1
ATOM 711 C C . LEU A 1 86 ? 11.485 -4.718 -15.149 1.00 80.44 86 LEU A C 1
ATOM 713 O O . LEU A 1 86 ? 10.573 -5.104 -14.414 1.00 80.44 86 LEU A O 1
ATOM 717 N N . PRO A 1 87 ? 11.322 -4.632 -16.480 1.00 76.88 87 PRO A N 1
ATOM 718 C CA . PRO A 1 87 ? 10.079 -5.013 -17.154 1.00 76.88 87 PRO A CA 1
ATOM 719 C C . PRO A 1 87 ? 9.585 -6.426 -16.803 1.00 76.88 87 PRO A C 1
ATOM 721 O O . PRO A 1 87 ? 8.377 -6.679 -16.819 1.00 76.88 87 PRO A O 1
ATOM 724 N N . GLU A 1 88 ? 10.495 -7.345 -16.461 1.00 77.69 88 GLU A N 1
ATOM 725 C CA . GLU A 1 88 ? 10.144 -8.708 -16.057 1.00 77.69 88 GLU A CA 1
ATOM 726 C C . GLU A 1 88 ? 9.678 -8.812 -14.591 1.00 77.69 88 GLU A C 1
ATOM 728 O O . GLU A 1 88 ? 8.955 -9.757 -14.252 1.00 77.69 88 GLU A O 1
ATOM 733 N N . ASP A 1 89 ? 10.022 -7.850 -13.720 1.00 74.50 89 ASP A N 1
ATOM 734 C CA . ASP A 1 89 ? 9.538 -7.800 -12.332 1.00 74.50 89 ASP A CA 1
ATOM 735 C C . ASP A 1 89 ? 8.124 -7.217 -12.269 1.00 74.50 89 ASP A C 1
ATOM 737 O O . ASP A 1 89 ? 7.879 -6.051 -11.959 1.00 74.50 89 ASP A O 1
ATOM 741 N N . LYS A 1 90 ? 7.155 -8.098 -12.498 1.00 65.19 90 LYS A N 1
ATOM 742 C CA . LYS A 1 90 ? 5.723 -7.780 -12.439 1.00 65.19 90 LYS A CA 1
ATOM 743 C C . LYS A 1 90 ? 5.207 -7.513 -11.022 1.00 65.19 90 LYS A C 1
ATOM 745 O O . LYS A 1 90 ? 4.030 -7.199 -10.855 1.00 65.19 90 LYS A O 1
ATOM 750 N N . SER A 1 91 ? 6.030 -7.722 -9.992 1.00 63.94 91 SER A N 1
ATOM 751 C CA . SER A 1 91 ? 5.575 -7.794 -8.601 1.00 63.94 91 SER A CA 1
ATOM 752 C C . SER A 1 91 ? 5.970 -6.590 -7.755 1.00 63.94 91 SER A C 1
ATOM 754 O O . SER A 1 91 ? 5.310 -6.334 -6.740 1.00 63.94 91 SER A O 1
ATOM 756 N N . CYS A 1 92 ? 7.048 -5.887 -8.132 1.00 71.81 92 CYS A N 1
ATOM 757 C CA . CYS A 1 92 ? 7.682 -4.857 -7.305 1.00 71.81 92 CYS A CA 1
ATOM 758 C C . CYS A 1 92 ? 7.864 -5.339 -5.848 1.00 71.81 92 CYS A C 1
ATOM 760 O O . CYS A 1 92 ? 7.634 -4.588 -4.892 1.00 71.81 92 CYS A O 1
ATOM 762 N N . GLY A 1 93 ? 8.187 -6.627 -5.660 1.00 68.50 93 GLY A N 1
ATOM 763 C CA . GLY A 1 93 ? 7.921 -7.357 -4.414 1.00 68.50 93 GLY A CA 1
ATOM 764 C C . GLY A 1 93 ? 8.597 -6.759 -3.177 1.00 68.50 93 GLY A C 1
ATOM 765 O O . GLY A 1 93 ? 7.973 -6.652 -2.115 1.00 68.50 93 GLY A O 1
ATOM 766 N N . GLY A 1 94 ? 9.845 -6.301 -3.323 1.00 72.62 94 GLY A N 1
ATOM 767 C CA . GLY A 1 94 ? 10.596 -5.646 -2.247 1.00 72.62 94 GLY A CA 1
ATOM 768 C C . GLY A 1 94 ? 9.949 -4.336 -1.786 1.00 72.62 94 GLY A C 1
ATOM 769 O O . GLY A 1 94 ? 9.742 -4.124 -0.588 1.00 72.62 94 GLY A O 1
ATOM 770 N N . TYR A 1 95 ? 9.546 -3.489 -2.736 1.00 80.69 95 TYR A N 1
ATOM 771 C CA . TYR A 1 95 ? 8.880 -2.217 -2.452 1.00 80.69 95 TYR A CA 1
ATOM 772 C C . TYR A 1 95 ? 7.491 -2.436 -1.861 1.00 80.69 95 TYR A C 1
ATOM 774 O O . TYR A 1 95 ? 7.149 -1.830 -0.845 1.00 80.69 95 TYR A O 1
ATOM 782 N N . LYS A 1 96 ? 6.724 -3.370 -2.433 1.00 80.31 96 LYS A N 1
ATOM 783 C CA . LYS A 1 96 ? 5.388 -3.736 -1.958 1.00 80.31 96 LYS A CA 1
ATOM 784 C C . LYS A 1 96 ? 5.424 -4.125 -0.478 1.00 80.31 96 LYS A C 1
ATOM 786 O O . LYS A 1 96 ? 4.683 -3.558 0.321 1.00 80.31 96 LYS A O 1
ATOM 791 N N . ARG A 1 97 ? 6.327 -5.026 -0.071 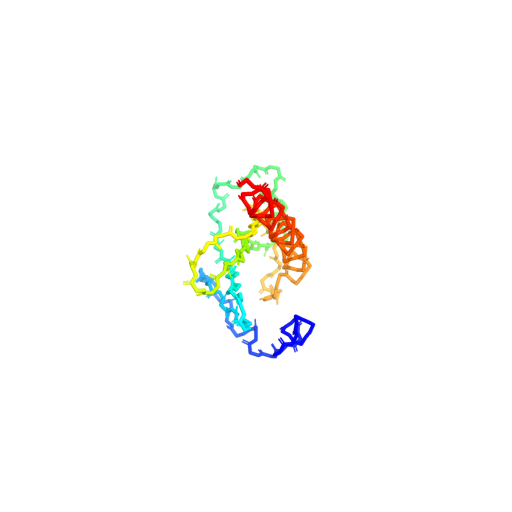1.00 85.00 97 ARG A N 1
ATOM 792 C CA . ARG A 1 97 ? 6.438 -5.458 1.336 1.00 85.00 97 ARG A CA 1
ATOM 793 C C . ARG A 1 97 ? 6.716 -4.288 2.284 1.00 85.00 97 ARG A C 1
ATOM 795 O O . ARG A 1 97 ? 6.084 -4.211 3.340 1.00 85.00 97 ARG A O 1
ATOM 802 N N . LYS A 1 98 ? 7.633 -3.385 1.919 1.00 88.81 98 LYS A N 1
ATOM 803 C CA . LYS A 1 98 ? 7.976 -2.210 2.736 1.00 88.81 98 LYS A CA 1
ATOM 804 C C . LYS A 1 98 ? 6.783 -1.262 2.892 1.00 88.81 98 LYS A C 1
ATOM 806 O O . LYS A 1 98 ? 6.459 -0.901 4.021 1.00 88.81 98 LYS A O 1
ATOM 811 N N . LEU A 1 99 ? 6.102 -0.933 1.792 1.00 91.56 99 LEU A N 1
ATOM 812 C CA . LEU A 1 99 ? 4.932 -0.044 1.790 1.00 91.56 99 LEU A CA 1
ATOM 813 C C . LEU A 1 99 ? 3.804 -0.592 2.669 1.00 91.56 99 LEU A C 1
ATOM 815 O O . LEU A 1 99 ? 3.311 0.104 3.551 1.00 91.56 99 LEU A O 1
ATOM 819 N N . PHE A 1 100 ? 3.450 -1.869 2.492 1.00 91.38 100 PHE A N 1
ATOM 820 C CA . PHE A 1 100 ? 2.429 -2.514 3.321 1.00 91.38 100 PHE A CA 1
ATOM 821 C C . PHE A 1 100 ? 2.825 -2.543 4.798 1.00 91.38 100 PHE A C 1
ATOM 823 O O . PHE A 1 100 ? 1.990 -2.276 5.656 1.00 91.38 100 PHE A O 1
ATOM 830 N N . SER A 1 101 ? 4.088 -2.843 5.110 1.00 92.38 101 SER A N 1
ATOM 831 C CA . SER A 1 101 ? 4.549 -2.896 6.503 1.00 92.38 101 SER A CA 1
ATOM 832 C C . SER A 1 101 ? 4.454 -1.526 7.183 1.00 92.38 101 SER A C 1
ATOM 834 O O . SER A 1 101 ? 3.976 -1.448 8.314 1.00 92.38 101 SER A O 1
ATOM 836 N N . SER A 1 102 ? 4.843 -0.454 6.481 1.00 94.69 102 SER A N 1
ATOM 837 C CA . SER A 1 102 ? 4.729 0.923 6.980 1.00 94.69 102 SER A CA 1
ATOM 838 C C . SER A 1 102 ? 3.268 1.339 7.164 1.00 94.69 102 SER A C 1
ATOM 840 O O . SER A 1 102 ? 2.876 1.747 8.257 1.00 94.69 102 SER A O 1
ATOM 842 N N . ALA A 1 103 ? 2.424 1.131 6.147 1.00 95.25 103 ALA A N 1
ATOM 843 C CA . ALA A 1 103 ? 1.004 1.469 6.220 1.00 95.25 103 ALA A CA 1
ATOM 844 C C . ALA A 1 103 ? 0.290 0.713 7.359 1.00 95.25 103 ALA A C 1
ATOM 846 O O . ALA A 1 103 ? -0.497 1.303 8.097 1.00 95.25 103 ALA A O 1
ATOM 847 N N . ILE A 1 104 ? 0.603 -0.575 7.573 1.00 94.69 104 ILE A N 1
ATOM 848 C CA . ILE A 1 104 ? 0.056 -1.370 8.689 1.00 94.69 104 ILE A CA 1
ATOM 849 C C . ILE A 1 104 ? 0.507 -0.812 10.039 1.00 94.69 104 ILE A C 1
ATOM 851 O O . ILE A 1 104 ? -0.288 -0.753 10.979 1.00 94.69 104 ILE A O 1
ATOM 855 N N . PHE A 1 105 ? 1.777 -0.426 10.159 1.00 96.00 105 PHE A N 1
ATOM 856 C CA . PHE A 1 105 ? 2.291 0.177 11.384 1.00 96.00 105 PHE A CA 1
ATOM 857 C C . PHE A 1 105 ? 1.551 1.482 11.711 1.00 96.00 105 PHE A C 1
ATOM 859 O O . PHE A 1 105 ? 1.086 1.649 12.841 1.00 96.00 105 PHE A O 1
ATOM 866 N N . GLN A 1 106 ? 1.361 2.354 10.717 1.00 96.75 106 GLN A N 1
ATOM 867 C CA . GLN A 1 106 ? 0.586 3.587 10.870 1.00 96.75 106 GLN A CA 1
ATOM 868 C C . GLN A 1 106 ? -0.869 3.303 11.266 1.00 96.75 106 GLN A C 1
ATOM 870 O O . GLN A 1 106 ? -1.350 3.875 12.244 1.00 96.75 106 GLN A O 1
ATOM 875 N N . ALA A 1 107 ? -1.529 2.347 10.601 1.00 95.12 107 ALA A N 1
ATOM 876 C CA . ALA A 1 107 ? -2.898 1.938 10.922 1.00 95.12 107 ALA A CA 1
ATOM 877 C C . ALA A 1 107 ? -3.051 1.483 12.375 1.00 95.12 107 ALA A C 1
ATOM 879 O O . ALA A 1 107 ? -3.955 1.929 13.082 1.00 95.12 107 ALA A O 1
ATOM 880 N N . ARG A 1 108 ? -2.129 0.649 12.865 1.00 94.75 108 ARG A N 1
ATOM 881 C CA . ARG A 1 108 ? -2.124 0.204 14.268 1.00 94.75 108 ARG A CA 1
ATOM 882 C C . ARG A 1 108 ? -1.950 1.366 15.238 1.00 94.75 108 ARG A C 1
ATOM 884 O O . ARG A 1 108 ? -2.657 1.426 16.243 1.00 94.75 108 ARG A O 1
ATOM 891 N N . LYS A 1 109 ? -1.032 2.289 14.939 1.00 95.38 109 LYS A N 1
ATOM 892 C CA . LYS A 1 109 ? -0.824 3.490 15.754 1.00 95.38 109 LYS A CA 1
ATOM 893 C C . LYS A 1 109 ? -2.106 4.324 15.817 1.00 95.38 109 LYS A C 1
ATOM 895 O O . LYS A 1 109 ? -2.548 4.664 16.911 1.00 95.38 109 LYS A O 1
ATOM 900 N N . ARG A 1 110 ? -2.744 4.565 14.670 1.00 93.94 110 ARG A N 1
ATOM 901 C CA . ARG A 1 110 ? -3.967 5.366 14.572 1.00 93.94 110 ARG A CA 1
ATOM 902 C C . ARG A 1 110 ? -5.140 4.747 15.328 1.00 93.94 110 ARG A C 1
ATOM 904 O O . ARG A 1 110 ? -5.825 5.447 16.066 1.00 93.94 110 ARG A O 1
ATOM 911 N N . ILE A 1 111 ? -5.342 3.436 15.203 1.00 93.00 111 ILE A N 1
ATOM 912 C CA . ILE A 1 111 ? -6.368 2.701 15.962 1.00 93.00 111 ILE A CA 1
ATOM 913 C C . ILE A 1 111 ? -6.143 2.861 17.470 1.00 93.00 111 ILE A C 1
ATOM 915 O O . ILE A 1 111 ? -7.085 3.141 18.209 1.00 93.00 111 ILE A O 1
ATOM 919 N N . ASN A 1 112 ? -4.897 2.722 17.929 1.00 93.50 112 ASN A N 1
ATOM 920 C CA . ASN A 1 112 ? -4.571 2.887 19.343 1.00 93.50 112 ASN A CA 1
ATOM 921 C C . ASN A 1 112 ? -4.842 4.315 19.837 1.00 93.50 112 ASN A C 1
ATOM 923 O O . ASN A 1 112 ? -5.400 4.480 20.919 1.00 93.50 112 ASN A O 1
ATOM 927 N N . GLU A 1 113 ? -4.498 5.337 19.051 1.00 93.56 113 GLU A N 1
ATOM 928 C CA . GLU A 1 113 ? -4.798 6.738 19.373 1.00 93.56 113 GLU A CA 1
ATOM 929 C C . GLU A 1 113 ? -6.307 6.982 19.505 1.00 93.56 113 GLU A C 1
ATOM 931 O O . GLU A 1 113 ? -6.749 7.561 20.497 1.00 93.56 113 GLU A O 1
ATOM 936 N N . MET A 1 114 ? -7.103 6.496 18.547 1.00 91.00 114 MET A N 1
ATOM 937 C CA . MET A 1 114 ? -8.563 6.639 18.576 1.00 91.00 114 MET A CA 1
ATOM 938 C C .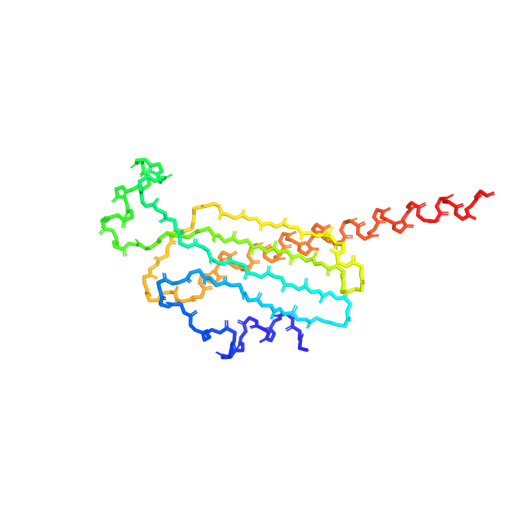 MET A 1 114 ? -9.184 5.913 19.773 1.00 91.00 114 MET A C 1
ATOM 940 O O . MET A 1 114 ? -10.066 6.457 20.437 1.00 91.00 114 MET A O 1
ATOM 944 N N . ARG A 1 115 ? -8.689 4.713 20.103 1.00 91.56 115 ARG A N 1
ATOM 945 C CA . ARG A 1 115 ? -9.132 3.961 21.286 1.00 91.56 115 ARG A CA 1
ATOM 946 C C . ARG A 1 115 ? -8.888 4.746 22.574 1.00 91.56 115 ARG A C 1
ATOM 948 O O . ARG A 1 115 ? -9.799 4.879 23.384 1.00 91.56 115 ARG A O 1
ATOM 955 N N . LEU A 1 116 ? -7.689 5.309 22.736 1.00 92.56 116 LEU A N 1
ATOM 956 C CA . LEU A 1 116 ? -7.338 6.117 23.908 1.00 92.56 116 LEU A CA 1
ATOM 957 C C . LEU A 1 116 ? -8.182 7.396 24.005 1.00 92.56 116 LEU A C 1
ATOM 959 O O . LEU A 1 116 ? -8.558 7.804 25.101 1.00 92.56 116 LEU A O 1
ATOM 963 N N . GLN A 1 117 ? -8.489 8.039 22.876 1.00 90.81 117 GLN A N 1
ATOM 964 C CA . GLN A 1 117 ? -9.390 9.196 22.847 1.00 90.81 117 GLN A CA 1
ATOM 965 C C . GLN A 1 117 ? -10.806 8.816 23.292 1.00 90.81 117 GLN A C 1
ATOM 967 O O . GLN A 1 117 ? -11.407 9.525 24.094 1.00 90.81 117 GLN A O 1
ATOM 972 N N . PHE A 1 118 ? -11.316 7.676 22.830 1.00 89.31 118 PHE A N 1
ATOM 973 C CA . PHE A 1 118 ? -12.638 7.188 23.210 1.00 89.31 118 PHE A CA 1
ATOM 974 C C . PHE A 1 118 ? -12.736 6.814 24.697 1.00 89.31 118 PHE A C 1
ATOM 976 O O . PHE A 1 118 ? -13.720 7.150 25.353 1.00 89.31 118 PHE A O 1
ATOM 983 N N . GLU A 1 119 ? -11.706 6.170 25.253 1.00 89.50 119 GLU A N 1
ATOM 984 C CA . GLU A 1 119 ? -11.626 5.860 26.689 1.00 89.50 119 GLU A CA 1
ATOM 985 C C . GLU A 1 119 ? -11.636 7.138 27.546 1.00 89.50 119 GLU A C 1
ATOM 987 O O . GLU A 1 119 ? -12.328 7.185 28.560 1.00 89.50 119 GLU A O 1
ATOM 992 N N . LYS A 1 120 ? -10.948 8.204 27.108 1.00 85.31 120 LYS A N 1
ATOM 993 C CA . LYS A 1 120 ? -10.979 9.511 27.787 1.00 85.31 120 LYS A CA 1
ATOM 994 C C . LYS A 1 120 ? -12.360 10.157 27.769 1.00 85.31 120 LYS A C 1
ATOM 996 O O . LYS A 1 120 ? -12.756 10.726 28.774 1.00 85.31 120 LYS A O 1
ATOM 1001 N N . ILE A 1 121 ? -13.082 10.067 26.651 1.00 84.19 121 ILE A N 1
ATOM 1002 C CA . ILE A 1 121 ? -14.437 10.629 26.531 1.00 84.19 121 ILE A CA 1
ATOM 1003 C C . ILE A 1 121 ? -15.414 9.892 27.453 1.00 84.19 121 ILE A C 1
ATOM 1005 O O . ILE A 1 121 ? -16.254 10.529 28.067 1.00 84.19 121 ILE A O 1
ATOM 1009 N N . LYS A 1 122 ? -15.291 8.565 27.585 1.00 74.44 122 LYS A N 1
ATOM 1010 C CA . LYS A 1 122 ? -16.146 7.758 28.474 1.00 74.44 122 LYS A CA 1
ATOM 1011 C C . LYS A 1 122 ? -15.914 7.985 29.969 1.00 74.44 122 LYS A C 1
ATOM 1013 O O . LYS A 1 122 ? -16.758 7.589 30.764 1.00 74.44 122 LYS A O 1
ATOM 1018 N N . ALA A 1 123 ? -14.752 8.508 30.348 1.00 64.00 123 ALA A N 1
ATOM 1019 C CA . ALA A 1 123 ? -14.397 8.762 31.742 1.00 64.00 123 ALA A CA 1
ATOM 1020 C C . ALA A 1 123 ? -14.917 10.117 32.266 1.00 64.00 123 ALA A C 1
ATOM 1022 O O . ALA A 1 123 ? -14.705 10.421 33.440 1.00 64.00 123 ALA A O 1
ATOM 1023 N N . VAL A 1 124 ? -15.555 10.915 31.400 1.00 55.19 124 VAL A N 1
ATOM 1024 C CA . VAL A 1 124 ? -16.219 12.195 31.702 1.00 55.19 124 VAL A CA 1
ATOM 1025 C C . VAL A 1 124 ? -17.724 11.971 31.752 1.00 55.19 124 VAL A C 1
ATOM 1027 O O . VAL A 1 124 ? -18.354 12.536 32.669 1.00 55.19 124 VAL A O 1
#

Secondary structure (DSSP, 8-state):
--HHHHTT-GGGG---SS--EEEEEE-SSEEEEEEEEE--GGGS-HHHHHHHHHTT-EEEEEEEEEEETTT--EEEEEEEEEEEE-TT--S-HHHHHHHHHHHHHHHHHHHHHHHHHHHHHHT-

pLDDT: mean 79.85, std 16.62, range [37.28, 96.81]

Sequence (124 aa):
MNLHQYFNHPSAYKVMPDNCGTFMFYTENYLFLFTIKPVDLETVPNEQLQKILNDNLRVARLSVKILDRYTELCLGEESNEFVSYLPEDKSCGGYKRKLFSSAIFQARKRINEMRLQFEKIKAV

Foldseek 3Di:
DDPVCLLVPPVVQPDDDPDWDWDWDDDPFKIKIKTKAWDDLVPDPPVVSVVCVVLVWTWIKIKIFIAGPPPRHTLFIDIDHTDTDHPPCSCSSVVVVVRVVRRVVSSVVSVVVVVVVVVVVVVD

Organism: NCBI:txid1907939